Protein AF-A0A0G1SI75-F1 (afdb_monomer)

Organism: NCBI:txid1618381

Radius of gyration: 26.56 Å; Cα contacts (8 Å, |Δi|>4): 107; chains: 1; bounding box: 69×45×75 Å

Structure (mmCIF, N/CA/C/O backbone):
data_AF-A0A0G1SI75-F1
#
_entry.id   AF-A0A0G1SI75-F1
#
loop_
_atom_site.group_PDB
_atom_site.id
_atom_site.type_symbol
_atom_site.label_atom_id
_atom_site.label_alt_id
_atom_site.label_comp_id
_atom_site.label_asym_id
_atom_site.label_entity_id
_atom_site.label_seq_id
_atom_site.pdbx_PDB_ins_code
_atom_site.Cartn_x
_atom_site.Cartn_y
_atom_site.Cartn_z
_atom_site.occupancy
_atom_site.B_iso_or_equiv
_atom_site.auth_seq_id
_atom_site.auth_comp_id
_atom_site.auth_asym_id
_atom_site.auth_atom_id
_atom_site.pdbx_PDB_model_num
ATOM 1 N N . MET A 1 1 ? 24.532 3.167 -27.957 1.00 52.78 1 MET A N 1
ATOM 2 C CA . MET A 1 1 ? 23.209 2.614 -28.331 1.00 52.78 1 MET A CA 1
ATOM 3 C C . MET A 1 1 ? 22.639 1.935 -27.090 1.00 52.78 1 MET A C 1
ATOM 5 O O . MET A 1 1 ? 23.315 1.068 -26.559 1.00 52.78 1 MET A O 1
ATOM 9 N N . LYS A 1 2 ? 21.506 2.384 -26.527 1.00 59.81 2 LYS A N 1
ATOM 10 C CA . LYS A 1 2 ? 20.958 1.736 -25.318 1.00 59.81 2 LYS A CA 1
ATOM 11 C C . LYS A 1 2 ? 20.114 0.538 -25.731 1.00 59.81 2 LYS A C 1
ATOM 13 O O . LYS A 1 2 ? 19.154 0.707 -26.480 1.00 59.81 2 LYS A O 1
ATOM 18 N N . CYS A 1 3 ? 20.546 -0.630 -25.264 1.00 79.44 3 CYS A N 1
ATOM 19 C CA . CYS A 1 3 ? 19.911 -1.920 -25.480 1.00 79.44 3 CYS A CA 1
ATOM 20 C C . CYS A 1 3 ? 18.452 -1.869 -25.007 1.00 79.44 3 CYS A C 1
ATOM 22 O O . CYS A 1 3 ? 18.130 -1.210 -24.014 1.00 79.44 3 CYS A O 1
ATOM 24 N N . VAL A 1 4 ? 17.563 -2.517 -25.754 1.00 91.38 4 VAL A N 1
ATOM 25 C CA . VAL A 1 4 ? 16.177 -2.720 -25.331 1.00 91.38 4 VAL A CA 1
ATOM 26 C C . VAL A 1 4 ? 16.209 -3.605 -24.081 1.00 91.38 4 VAL A C 1
ATOM 28 O O . VAL A 1 4 ? 16.793 -4.685 -24.152 1.00 91.38 4 VAL A O 1
ATOM 31 N N . PRO A 1 5 ? 15.624 -3.180 -22.946 1.00 93.94 5 PRO A N 1
ATOM 32 C CA . PRO A 1 5 ? 15.632 -4.000 -21.746 1.00 93.94 5 PRO A CA 1
ATOM 33 C C . PRO A 1 5 ? 14.798 -5.259 -21.987 1.00 93.94 5 PRO A C 1
ATOM 35 O O . PRO A 1 5 ? 13.710 -5.201 -22.579 1.00 93.94 5 PRO A O 1
ATOM 38 N N . SER A 1 6 ? 15.303 -6.400 -21.528 1.00 96.00 6 SER A N 1
ATOM 39 C CA . SER A 1 6 ? 14.555 -7.654 -21.610 1.00 96.00 6 SER A CA 1
ATOM 40 C C . SER A 1 6 ? 13.388 -7.654 -20.613 1.00 96.00 6 SER A C 1
ATOM 42 O O . SER A 1 6 ? 13.422 -6.982 -19.578 1.00 96.00 6 SER A O 1
ATOM 44 N N . ALA A 1 7 ? 12.339 -8.427 -20.901 1.00 96.38 7 ALA A N 1
ATOM 45 C CA . ALA A 1 7 ? 11.201 -8.568 -19.989 1.00 96.38 7 ALA A CA 1
ATOM 46 C C . ALA A 1 7 ? 11.612 -9.163 -18.629 1.00 96.38 7 ALA A C 1
ATOM 48 O O . ALA A 1 7 ? 11.091 -8.762 -17.585 1.00 96.38 7 ALA A O 1
ATOM 49 N N . GLN A 1 8 ? 12.581 -10.083 -18.641 1.00 97.00 8 GLN A N 1
ATOM 50 C CA . GLN A 1 8 ? 13.126 -10.715 -17.439 1.00 97.00 8 GLN A CA 1
ATOM 51 C C . GLN A 1 8 ? 13.867 -9.700 -16.571 1.00 97.00 8 GLN A C 1
ATOM 53 O O . GLN A 1 8 ? 13.622 -9.627 -15.372 1.00 97.00 8 GLN A O 1
ATOM 58 N N . GLU A 1 9 ? 14.705 -8.859 -17.176 1.00 96.38 9 GLU A N 1
ATOM 59 C CA . GLU A 1 9 ? 15.439 -7.816 -16.459 1.00 96.38 9 GLU A CA 1
ATOM 60 C C . GLU A 1 9 ? 14.488 -6.838 -15.756 1.00 96.38 9 GLU A C 1
ATOM 62 O O . GLU A 1 9 ? 14.642 -6.574 -14.563 1.00 96.38 9 GLU A O 1
ATOM 67 N N . LEU A 1 10 ? 13.457 -6.349 -16.458 1.00 96.62 10 LEU A N 1
ATOM 68 C CA . LEU A 1 10 ? 12.465 -5.454 -15.854 1.00 96.62 10 LEU A CA 1
ATOM 69 C C . LEU A 1 10 ? 11.675 -6.138 -14.736 1.00 96.62 10 LEU A C 1
ATOM 71 O O . LEU A 1 10 ? 11.412 -5.505 -13.715 1.00 96.62 10 LEU A O 1
ATOM 75 N N . THR A 1 11 ? 11.337 -7.418 -14.897 1.00 97.19 11 TH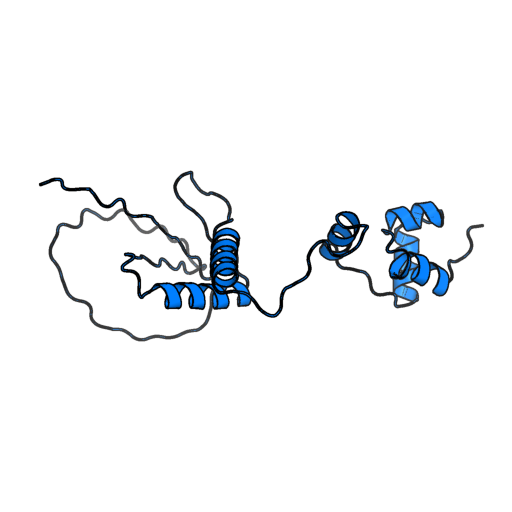R A N 1
ATOM 76 C CA . THR A 1 11 ? 10.660 -8.204 -13.856 1.00 97.19 11 THR A CA 1
ATOM 77 C C . THR A 1 11 ? 11.539 -8.352 -12.616 1.00 97.19 11 THR A C 1
ATOM 79 O O . THR A 1 11 ? 11.074 -8.068 -11.517 1.00 97.19 11 THR A O 1
ATOM 82 N N . ILE A 1 12 ? 12.821 -8.691 -12.772 1.00 97.38 12 ILE A N 1
ATOM 83 C CA . ILE A 1 12 ? 13.760 -8.835 -11.649 1.00 97.38 12 ILE A CA 1
ATOM 84 C C . ILE A 1 12 ? 13.926 -7.503 -10.909 1.00 97.38 12 ILE A C 1
ATOM 86 O O . ILE A 1 12 ? 13.843 -7.440 -9.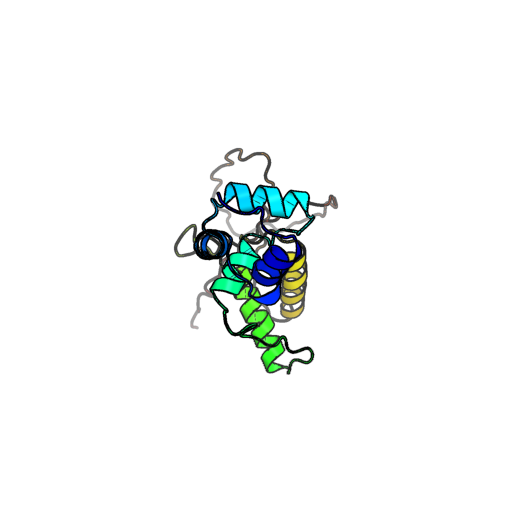682 1.00 97.38 12 ILE A O 1
ATOM 90 N N . LEU A 1 13 ? 14.140 -6.404 -11.639 1.00 96.31 13 LEU A N 1
ATOM 91 C CA . LEU A 1 13 ? 14.296 -5.083 -11.025 1.00 96.31 13 LEU A CA 1
ATOM 92 C C . LEU A 1 13 ? 13.017 -4.636 -10.295 1.00 96.31 13 LEU A C 1
ATOM 94 O O . LEU A 1 13 ? 13.094 -4.044 -9.215 1.00 96.31 13 LEU A O 1
ATOM 98 N N . TYR A 1 14 ? 11.845 -4.911 -10.873 1.00 96.12 14 TYR A N 1
ATOM 99 C CA . TYR A 1 14 ? 10.574 -4.387 -10.380 1.00 96.12 14 TYR A CA 1
ATOM 100 C C . TYR A 1 14 ? 9.898 -5.250 -9.311 1.00 96.12 14 TYR A C 1
ATOM 102 O O . TYR A 1 14 ? 9.373 -4.699 -8.339 1.00 96.12 14 TYR A O 1
ATOM 110 N N . CYS A 1 15 ? 9.876 -6.568 -9.506 1.00 93.81 15 CYS A N 1
ATOM 111 C CA . CYS A 1 15 ? 9.186 -7.535 -8.655 1.00 93.81 15 CYS A CA 1
ATOM 112 C C . CYS A 1 15 ? 10.109 -8.054 -7.551 1.00 93.81 15 CYS A C 1
ATOM 114 O O . CYS A 1 15 ? 9.741 -7.984 -6.378 1.00 93.81 15 CYS A O 1
ATOM 116 N N . ASP A 1 16 ? 11.319 -8.492 -7.908 1.00 93.25 16 ASP A N 1
ATOM 117 C CA . ASP A 1 16 ? 12.221 -9.148 -6.952 1.00 93.25 16 ASP A CA 1
ATOM 118 C C . ASP A 1 16 ? 12.970 -8.110 -6.117 1.00 93.25 16 ASP A C 1
ATOM 120 O O . ASP A 1 16 ? 12.936 -8.135 -4.887 1.00 93.25 16 ASP A O 1
ATOM 124 N N . LYS A 1 17 ? 13.589 -7.129 -6.784 1.00 92.81 17 LYS A N 1
ATOM 125 C CA . LYS A 1 17 ? 14.337 -6.048 -6.120 1.00 92.81 17 LYS A CA 1
ATOM 126 C C . LYS A 1 17 ? 13.454 -4.897 -5.632 1.00 92.81 17 LYS A C 1
ATOM 128 O O . LYS A 1 17 ? 13.948 -4.008 -4.946 1.00 92.81 17 LYS A O 1
ATOM 133 N N . LYS A 1 18 ? 12.161 -4.896 -5.982 1.00 93.06 18 LYS A N 1
ATOM 134 C CA . LYS A 1 18 ? 11.147 -3.902 -5.568 1.00 93.06 18 LYS A CA 1
ATOM 135 C C . LYS A 1 18 ? 11.507 -2.435 -5.846 1.00 93.06 18 LYS A C 1
ATOM 137 O O . LYS A 1 18 ? 10.906 -1.537 -5.246 1.00 93.06 18 LYS A O 1
ATOM 142 N N . LEU A 1 19 ? 12.402 -2.170 -6.798 1.00 92.88 19 LEU A N 1
ATOM 143 C CA . LEU A 1 19 ? 12.871 -0.819 -7.107 1.00 92.88 19 LEU A CA 1
ATOM 144 C C . LEU A 1 19 ? 11.728 0.083 -7.591 1.00 92.88 19 LEU A C 1
ATOM 146 O O . LEU A 1 19 ? 10.757 -0.365 -8.208 1.00 92.88 19 LEU A O 1
ATOM 150 N N . SER A 1 20 ? 11.829 1.376 -7.308 1.00 92.88 20 SER A N 1
ATOM 151 C CA . SER A 1 20 ? 10.975 2.402 -7.900 1.00 92.88 20 SER A CA 1
ATOM 152 C C . SER A 1 20 ? 11.344 2.646 -9.366 1.00 92.88 20 SER A C 1
ATOM 154 O O . SER A 1 20 ? 12.454 2.358 -9.808 1.00 92.88 20 SER A O 1
ATOM 156 N N . LEU A 1 21 ? 10.431 3.244 -10.136 1.00 94.12 21 LEU A N 1
ATOM 157 C CA . LEU A 1 21 ? 10.691 3.578 -11.542 1.00 94.12 21 LEU A CA 1
ATOM 158 C C . LEU A 1 21 ? 11.885 4.530 -11.714 1.00 94.12 21 LEU A C 1
ATOM 160 O O . LEU A 1 21 ? 12.599 4.437 -12.709 1.00 94.12 21 LEU A O 1
ATOM 164 N N . SER A 1 22 ? 12.108 5.429 -10.751 1.00 94.25 22 SER A N 1
ATOM 165 C CA . SER A 1 22 ? 13.251 6.347 -10.753 1.00 94.25 22 SER A CA 1
ATOM 166 C C . SER A 1 22 ? 14.570 5.613 -10.514 1.00 94.25 22 SER A C 1
ATOM 168 O O . SER A 1 22 ? 15.554 5.895 -11.192 1.00 94.25 22 SER A O 1
ATOM 170 N N . GLU A 1 23 ? 14.590 4.642 -9.599 1.00 94.50 23 GLU A N 1
ATOM 171 C CA . GLU A 1 23 ? 15.767 3.798 -9.363 1.00 94.50 23 GLU A CA 1
ATOM 172 C C . GLU A 1 23 ? 16.044 2.905 -10.572 1.00 94.50 23 GLU A C 1
ATOM 174 O O . GLU A 1 23 ? 17.175 2.848 -11.037 1.00 94.50 23 GLU A O 1
ATOM 179 N N . MET A 1 24 ? 15.013 2.298 -11.168 1.00 95.44 24 MET A N 1
ATOM 180 C CA . MET A 1 24 ? 15.164 1.534 -12.411 1.00 95.44 24 MET A CA 1
ATOM 181 C C . MET A 1 24 ? 15.702 2.401 -13.556 1.00 95.44 24 MET A C 1
ATOM 183 O O . MET A 1 24 ? 16.552 1.945 -14.317 1.00 95.44 24 MET A O 1
ATOM 187 N N . ALA A 1 25 ? 15.233 3.647 -13.681 1.00 95.38 25 ALA A N 1
ATOM 188 C CA . ALA A 1 25 ? 15.729 4.613 -14.662 1.00 95.38 25 ALA A CA 1
ATOM 189 C C . ALA A 1 25 ? 17.215 4.914 -14.467 1.00 95.38 25 ALA A C 1
ATOM 191 O O . ALA A 1 25 ? 17.967 4.940 -15.440 1.00 95.38 25 ALA A O 1
ATOM 192 N N . TYR A 1 26 ? 17.642 5.070 -13.215 1.00 95.50 26 TYR A N 1
ATOM 193 C CA . TYR A 1 26 ? 19.044 5.245 -12.865 1.00 95.50 26 TYR A CA 1
ATOM 194 C C . TYR A 1 26 ? 19.873 3.990 -13.194 1.00 95.50 26 TYR A C 1
ATOM 196 O O . TYR A 1 26 ? 20.864 4.089 -13.912 1.00 95.50 26 TYR A O 1
ATOM 204 N N . THR A 1 27 ? 19.431 2.800 -12.767 1.00 94.38 27 THR A N 1
ATOM 205 C CA . THR A 1 27 ? 20.147 1.526 -12.971 1.00 94.38 27 THR A CA 1
ATOM 206 C C . THR A 1 27 ? 20.265 1.132 -14.444 1.00 94.38 27 THR A C 1
ATOM 208 O O . THR A 1 27 ? 21.332 0.730 -14.890 1.00 94.38 27 THR A O 1
ATOM 211 N N . THR A 1 28 ? 19.186 1.265 -15.218 1.00 93.69 28 THR A N 1
ATOM 212 C CA . THR A 1 28 ? 19.164 0.918 -16.655 1.00 93.69 28 THR A CA 1
ATOM 213 C C . THR A 1 28 ? 19.644 2.065 -17.545 1.00 93.69 28 THR A C 1
ATOM 215 O O . THR A 1 28 ? 19.765 1.916 -18.763 1.00 93.69 28 THR A O 1
ATOM 218 N N . ASN A 1 29 ? 19.893 3.241 -16.955 1.00 94.62 29 ASN A N 1
ATOM 219 C CA . ASN A 1 29 ? 20.181 4.483 -17.663 1.00 94.62 29 ASN A CA 1
ATOM 220 C C . ASN A 1 29 ? 19.081 4.818 -18.706 1.00 94.62 29 ASN A C 1
ATOM 222 O O . ASN A 1 29 ? 19.343 5.396 -19.761 1.00 94.62 29 ASN A O 1
ATOM 226 N N . LEU A 1 30 ? 17.825 4.437 -18.465 1.00 95.38 30 LEU A N 1
ATOM 227 C CA . LEU A 1 30 ? 16.687 4.730 -19.343 1.00 95.38 30 LEU A CA 1
ATOM 228 C C . LEU A 1 30 ? 15.825 5.845 -18.758 1.00 95.38 30 LEU A C 1
ATOM 230 O O . LEU A 1 30 ? 15.730 6.029 -17.553 1.00 95.38 30 LEU A O 1
ATOM 234 N N . LYS A 1 31 ? 15.130 6.588 -19.624 1.00 95.88 31 LYS A N 1
ATOM 235 C CA . LYS A 1 31 ? 14.108 7.535 -19.161 1.00 95.88 31 LYS A CA 1
ATOM 236 C C . LYS A 1 31 ? 12.907 6.754 -18.612 1.00 95.88 31 LYS A C 1
ATOM 238 O O . LYS A 1 31 ? 12.503 5.759 -19.212 1.00 95.88 31 LYS A O 1
ATOM 243 N N . ILE A 1 32 ? 12.281 7.253 -17.543 1.00 96.50 32 ILE A N 1
ATOM 244 C CA . ILE A 1 32 ? 11.132 6.608 -16.873 1.00 96.50 32 ILE A CA 1
ATOM 245 C C . ILE A 1 32 ? 10.014 6.225 -17.860 1.00 96.50 32 ILE A C 1
ATOM 247 O O . ILE A 1 32 ? 9.503 5.112 -17.802 1.00 96.50 32 ILE A O 1
ATOM 251 N N . HIS A 1 33 ? 9.667 7.098 -18.813 1.00 96.88 33 HIS A N 1
ATOM 252 C CA . HIS A 1 33 ? 8.619 6.803 -19.802 1.00 96.88 33 HIS A CA 1
ATOM 253 C C . HIS A 1 33 ? 8.967 5.627 -20.727 1.00 96.88 33 HIS A C 1
ATOM 255 O O . HIS A 1 33 ? 8.068 4.912 -21.156 1.00 96.88 33 HIS A O 1
ATOM 261 N N . LYS A 1 34 ? 10.256 5.390 -21.016 1.00 96.81 34 LYS A N 1
ATOM 262 C CA . LYS A 1 34 ? 10.676 4.215 -21.793 1.00 96.81 34 LYS A CA 1
ATOM 263 C C . LYS A 1 34 ? 10.499 2.938 -20.982 1.00 96.81 34 LYS A C 1
ATOM 265 O O . LYS A 1 34 ? 10.053 1.942 -21.532 1.00 96.81 34 LYS A O 1
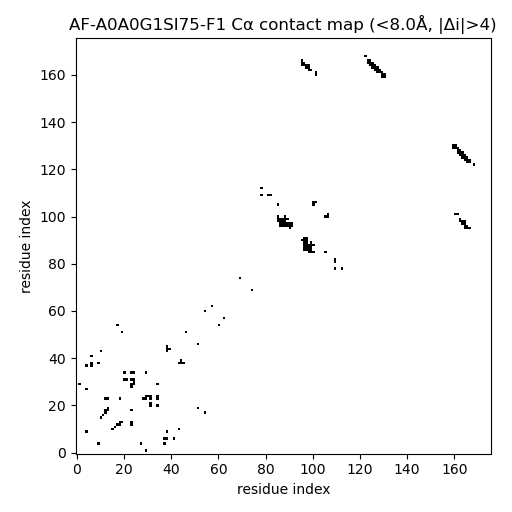ATOM 270 N N . ILE A 1 35 ? 10.817 2.975 -19.690 1.00 96.62 35 ILE A N 1
ATOM 271 C CA . ILE A 1 35 ? 10.585 1.841 -18.788 1.00 96.62 35 ILE A CA 1
ATOM 272 C C . ILE A 1 35 ? 9.092 1.530 -18.718 1.00 96.62 35 ILE A C 1
ATOM 274 O O . ILE A 1 35 ? 8.717 0.381 -18.909 1.00 96.62 35 ILE A O 1
ATOM 278 N N . LEU A 1 36 ? 8.249 2.550 -18.527 1.00 97.19 36 LEU A N 1
ATOM 279 C CA . LEU A 1 36 ? 6.791 2.395 -18.526 1.00 97.19 36 LEU A CA 1
ATOM 280 C C . LEU A 1 36 ? 6.286 1.749 -19.818 1.00 97.19 36 LEU A C 1
ATOM 282 O O . LEU A 1 36 ? 5.570 0.758 -19.753 1.00 97.19 36 LEU A O 1
ATOM 286 N N . TYR A 1 37 ? 6.732 2.251 -20.973 1.00 97.25 37 TYR A N 1
ATOM 287 C CA . TYR A 1 37 ? 6.393 1.672 -22.271 1.00 97.25 37 TYR A CA 1
ATOM 288 C C . TYR A 1 37 ? 6.743 0.179 -22.354 1.00 97.25 37 TYR A C 1
ATOM 290 O O . TYR A 1 37 ? 5.913 -0.626 -22.766 1.00 97.25 37 TYR A O 1
ATOM 298 N N . TRP A 1 38 ? 7.956 -0.211 -21.947 1.00 97.69 38 TRP A N 1
ATOM 299 C CA . TRP A 1 38 ? 8.374 -1.615 -21.992 1.00 97.69 38 TRP A CA 1
ATOM 300 C C . TRP A 1 38 ? 7.650 -2.483 -20.960 1.00 97.69 38 TRP A C 1
ATOM 302 O O . TRP A 1 38 ? 7.303 -3.615 -21.273 1.00 97.69 38 TRP A O 1
ATOM 312 N N . MET A 1 39 ? 7.366 -1.961 -19.764 1.00 97.75 39 MET A N 1
ATOM 313 C CA . MET A 1 39 ? 6.548 -2.662 -18.771 1.00 97.75 39 MET A CA 1
ATOM 314 C C . MET A 1 39 ? 5.141 -2.936 -19.302 1.00 97.75 39 MET A C 1
ATOM 316 O O . MET A 1 39 ? 4.680 -4.071 -19.211 1.00 97.75 39 MET A O 1
ATOM 320 N N . ASP A 1 40 ? 4.494 -1.933 -19.900 1.00 97.62 40 ASP A N 1
ATOM 321 C CA . ASP A 1 40 ? 3.166 -2.087 -20.495 1.00 97.62 40 ASP A CA 1
ATOM 322 C C . ASP A 1 40 ? 3.217 -3.081 -21.673 1.00 97.62 40 ASP A C 1
ATOM 324 O O . ASP A 1 40 ? 2.383 -3.982 -21.759 1.00 97.62 40 ASP A O 1
ATOM 328 N N . LYS A 1 41 ? 4.250 -3.000 -22.528 1.00 97.94 41 LYS A N 1
ATOM 329 C CA . LYS A 1 41 ? 4.459 -3.922 -23.659 1.00 97.94 41 LYS A CA 1
ATOM 330 C C . LYS A 1 41 ? 4.688 -5.374 -23.229 1.00 97.94 41 LYS A C 1
ATOM 332 O O . LYS A 1 41 ? 4.250 -6.284 -23.925 1.00 97.94 41 LYS A O 1
ATOM 337 N N . TYR A 1 42 ? 5.371 -5.599 -22.110 1.00 98.00 42 TYR A N 1
ATOM 338 C CA . TYR A 1 42 ? 5.613 -6.935 -21.558 1.00 98.00 42 TYR A CA 1
ATOM 339 C C . TYR A 1 42 ? 4.516 -7.405 -20.589 1.00 98.00 42 TYR A C 1
ATOM 341 O O . TYR A 1 42 ? 4.623 -8.495 -20.035 1.00 98.00 42 TYR A O 1
ATOM 349 N N . GLY A 1 43 ? 3.467 -6.607 -20.361 1.00 97.50 43 GLY A N 1
ATOM 350 C CA . GLY A 1 43 ? 2.368 -6.965 -19.461 1.00 97.50 43 GLY A CA 1
ATOM 351 C C . GLY A 1 43 ? 2.734 -6.956 -17.971 1.00 97.50 43 GLY A C 1
ATOM 352 O O . GLY A 1 43 ? 2.045 -7.579 -17.161 1.00 97.50 43 GLY A O 1
ATOM 353 N N . ILE A 1 44 ? 3.798 -6.248 -17.579 1.00 97.12 44 ILE A N 1
ATOM 354 C CA . ILE A 1 44 ? 4.219 -6.127 -16.179 1.00 97.12 44 ILE A CA 1
ATOM 355 C C . ILE A 1 44 ? 3.290 -5.133 -15.476 1.00 97.12 44 ILE A C 1
ATOM 357 O O . ILE A 1 44 ? 3.383 -3.917 -15.664 1.00 97.12 44 ILE A O 1
ATOM 361 N N . LYS A 1 45 ? 2.382 -5.650 -14.640 1.00 96.31 45 LYS A N 1
ATOM 362 C CA . LYS A 1 45 ? 1.426 -4.823 -13.891 1.00 96.31 45 LYS A CA 1
ATOM 363 C C . LYS A 1 45 ? 2.147 -3.857 -12.952 1.00 96.31 45 LYS A C 1
ATOM 365 O O . LYS A 1 45 ? 2.975 -4.249 -12.133 1.00 96.31 45 LYS A O 1
ATOM 370 N N . ARG A 1 46 ? 1.774 -2.582 -13.040 1.00 95.25 46 ARG A N 1
ATOM 371 C CA . ARG A 1 46 ? 2.295 -1.519 -12.177 1.00 95.25 46 ARG A CA 1
ATOM 372 C C . ARG A 1 46 ? 1.603 -1.547 -10.810 1.00 95.25 46 ARG A C 1
ATOM 374 O O . ARG A 1 46 ? 0.380 -1.625 -10.729 1.00 95.25 46 ARG A O 1
ATOM 381 N N . ARG A 1 47 ? 2.398 -1.419 -9.751 1.00 94.38 47 ARG A N 1
ATOM 382 C CA . ARG A 1 47 ? 1.981 -1.173 -8.366 1.00 94.38 47 ARG A CA 1
ATOM 383 C C . ARG A 1 47 ? 1.209 0.135 -8.262 1.00 94.38 47 ARG A C 1
ATOM 385 O O . ARG A 1 47 ? 1.499 1.111 -8.963 1.00 94.38 47 ARG A O 1
ATOM 392 N N . HIS A 1 48 ? 0.265 0.178 -7.330 1.00 91.00 48 HIS A N 1
ATOM 393 C CA . HIS A 1 48 ? -0.437 1.416 -7.017 1.00 91.00 48 HIS A CA 1
ATOM 394 C C . HIS A 1 48 ? 0.503 2.411 -6.313 1.00 91.00 48 HIS A C 1
ATOM 396 O O . HIS A 1 48 ? 1.460 2.022 -5.641 1.00 91.00 48 HIS A O 1
ATOM 402 N N . LYS A 1 49 ? 0.227 3.719 -6.411 1.00 84.50 49 LYS A N 1
ATOM 403 C CA . LYS A 1 49 ? 1.063 4.759 -5.778 1.00 84.50 49 LYS A CA 1
ATOM 404 C C . LYS A 1 49 ? 1.212 4.547 -4.266 1.00 84.50 49 LYS A C 1
ATOM 406 O O . LYS A 1 49 ? 2.298 4.733 -3.724 1.00 84.50 49 LYS A O 1
ATOM 411 N N . SER A 1 50 ? 0.132 4.146 -3.592 1.00 85.88 50 SER A N 1
ATOM 412 C CA . SER A 1 50 ? 0.154 3.853 -2.153 1.00 85.88 50 SER A CA 1
ATOM 413 C C . SER A 1 50 ? 1.059 2.671 -1.820 1.00 85.88 50 SER A C 1
ATOM 415 O O . SER A 1 50 ? 1.818 2.749 -0.865 1.00 85.88 50 SER A O 1
ATOM 417 N N . GLU A 1 51 ? 1.028 1.616 -2.630 1.00 88.06 51 GLU A N 1
ATOM 418 C CA . GLU A 1 51 ? 1.864 0.428 -2.463 1.00 88.06 51 GLU A CA 1
ATOM 419 C C . GLU A 1 51 ? 3.346 0.751 -2.690 1.00 88.06 51 GLU A C 1
ATOM 421 O O . GLU A 1 51 ? 4.200 0.349 -1.905 1.00 88.06 51 GLU A O 1
ATOM 426 N N . ALA A 1 52 ? 3.662 1.549 -3.714 1.00 88.00 52 ALA A N 1
ATOM 427 C CA . ALA A 1 52 ? 5.029 2.004 -3.958 1.00 88.00 52 ALA A CA 1
ATOM 428 C C . ALA A 1 52 ? 5.573 2.840 -2.785 1.00 88.00 52 ALA A C 1
ATOM 430 O O . ALA A 1 52 ? 6.686 2.600 -2.319 1.00 88.00 52 ALA A O 1
ATOM 431 N N . ASN A 1 53 ? 4.773 3.783 -2.274 1.00 88.00 53 ASN A N 1
ATOM 432 C CA . ASN A 1 53 ? 5.130 4.567 -1.090 1.00 88.00 53 ASN A CA 1
ATOM 433 C C . ASN A 1 53 ? 5.300 3.679 0.146 1.00 88.00 53 ASN A C 1
ATOM 435 O O . ASN A 1 53 ? 6.220 3.890 0.931 1.00 88.00 53 ASN A O 1
ATOM 439 N N . TYR A 1 54 ? 4.428 2.684 0.300 1.00 90.44 54 TYR A N 1
ATOM 440 C CA . TYR A 1 54 ? 4.468 1.748 1.411 1.00 90.44 54 TYR A CA 1
ATOM 441 C C . TYR A 1 54 ? 5.758 0.925 1.418 1.00 90.44 54 TYR A C 1
ATOM 443 O O . TYR A 1 54 ? 6.444 0.880 2.433 1.00 90.44 54 TYR A O 1
ATOM 451 N N . LEU A 1 55 ? 6.137 0.341 0.279 1.00 89.62 55 LEU A N 1
ATOM 452 C CA . LEU A 1 55 ? 7.381 -0.421 0.142 1.00 89.62 55 LEU A CA 1
ATOM 453 C C . LEU A 1 55 ? 8.620 0.449 0.375 1.00 89.62 55 LEU A C 1
ATOM 455 O O . LEU A 1 55 ? 9.562 0.008 1.024 1.00 89.62 55 LEU A O 1
ATOM 459 N N . LYS A 1 56 ? 8.601 1.701 -0.099 1.00 87.50 56 LYS A N 1
ATOM 460 C CA . LYS A 1 56 ? 9.690 2.655 0.144 1.00 87.50 56 LYS A CA 1
ATOM 461 C C . LYS A 1 56 ? 9.847 2.986 1.631 1.00 87.50 56 LYS A C 1
ATOM 463 O O . LYS A 1 56 ? 10.968 3.115 2.109 1.00 87.50 56 LYS A O 1
ATOM 468 N N . ALA A 1 57 ? 8.737 3.143 2.350 1.00 89.88 57 ALA A N 1
ATOM 469 C CA . ALA A 1 57 ? 8.754 3.407 3.787 1.00 89.88 57 ALA A CA 1
ATOM 470 C C . ALA A 1 57 ? 9.131 2.166 4.618 1.00 89.88 57 ALA 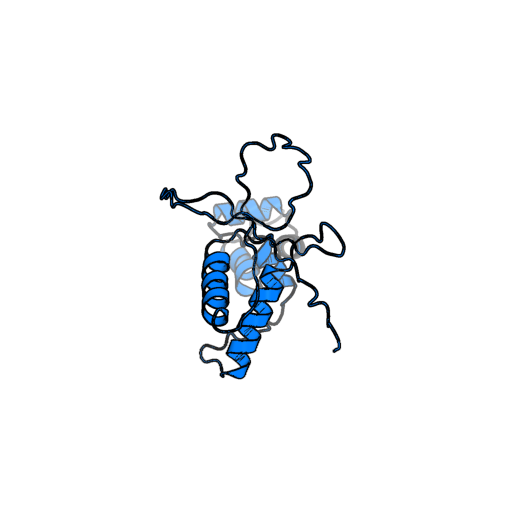A C 1
ATOM 472 O O . ALA A 1 57 ? 9.595 2.313 5.745 1.00 89.88 57 ALA A O 1
ATOM 473 N N . ASN A 1 58 ? 8.954 0.962 4.065 1.00 92.56 58 ASN A N 1
ATOM 474 C CA . ASN A 1 58 ? 9.141 -0.311 4.760 1.00 92.56 58 ASN A CA 1
ATOM 475 C C . ASN A 1 58 ? 10.090 -1.247 3.975 1.00 92.56 58 ASN A C 1
ATOM 477 O O . ASN A 1 58 ? 9.659 -2.291 3.475 1.00 92.56 58 ASN A O 1
ATOM 481 N N . PRO A 1 59 ? 11.388 -0.898 3.848 1.00 88.75 59 PRO A N 1
ATOM 482 C CA . PRO A 1 59 ? 12.341 -1.644 3.017 1.00 88.75 59 PRO A CA 1
ATOM 483 C C . PRO A 1 59 ? 12.595 -3.071 3.523 1.00 88.75 59 PRO A C 1
ATOM 485 O O . PRO A 1 59 ? 12.810 -3.982 2.728 1.00 88.75 59 PRO A O 1
ATOM 488 N N . ASN A 1 60 ? 12.495 -3.286 4.837 1.00 90.69 60 ASN A N 1
ATOM 489 C CA . ASN A 1 60 ? 12.711 -4.588 5.477 1.00 90.69 60 ASN A CA 1
ATOM 490 C C . ASN A 1 60 ? 11.447 -5.472 5.484 1.00 90.69 60 ASN A C 1
ATOM 492 O O . ASN A 1 60 ? 11.394 -6.477 6.191 1.00 90.69 60 ASN A O 1
ATOM 496 N N . GLY A 1 61 ? 10.426 -5.106 4.703 1.00 88.62 61 GLY A N 1
ATOM 497 C CA . GLY A 1 61 ? 9.144 -5.800 4.650 1.00 88.62 61 GLY A CA 1
ATOM 498 C C . GLY A 1 61 ? 8.129 -5.268 5.659 1.00 88.62 61 GLY A C 1
ATOM 499 O O . GLY A 1 61 ? 8.270 -4.170 6.188 1.00 88.62 61 GLY A O 1
ATOM 500 N N . GLU A 1 62 ? 7.069 -6.044 5.883 1.00 87.38 62 GLU A N 1
ATOM 501 C CA . GLU A 1 62 ? 5.942 -5.648 6.729 1.00 87.38 62 GLU A CA 1
ATOM 502 C C . GLU A 1 62 ? 6.366 -5.454 8.196 1.00 87.38 62 GLU A C 1
ATOM 504 O O . GLU A 1 62 ? 6.745 -6.433 8.850 1.00 87.38 62 GLU A O 1
ATOM 509 N N . PRO A 1 63 ? 6.280 -4.230 8.758 1.00 87.12 63 PRO A N 1
ATOM 510 C CA . PRO A 1 63 ? 6.694 -3.976 10.136 1.00 87.12 63 PRO A CA 1
ATOM 511 C C . PRO A 1 63 ? 5.697 -4.544 11.153 1.00 87.12 63 PRO A C 1
ATOM 513 O O . PRO A 1 63 ? 6.005 -4.642 12.341 1.00 87.12 63 PRO A O 1
ATOM 516 N N . PHE A 1 64 ? 4.491 -4.913 10.714 1.00 87.44 64 PHE A N 1
ATOM 517 C CA . PHE A 1 64 ? 3.452 -5.458 11.574 1.00 87.44 64 PHE A CA 1
ATOM 518 C C . PHE A 1 64 ? 2.996 -6.842 11.115 1.00 87.44 64 PHE A C 1
ATOM 520 O O . PHE A 1 64 ? 2.813 -7.126 9.935 1.00 87.44 64 PHE A O 1
ATOM 527 N N . LYS A 1 65 ? 2.739 -7.711 12.095 1.00 90.06 65 LYS A N 1
ATOM 528 C CA . LYS A 1 65 ? 2.063 -8.994 11.896 1.00 90.06 65 LYS A CA 1
ATOM 529 C C . LYS A 1 65 ? 0.626 -8.866 12.379 1.00 90.06 65 LYS A C 1
ATOM 531 O O . LYS A 1 65 ? 0.384 -8.592 13.556 1.00 90.06 65 LYS A O 1
ATOM 536 N N . ILE A 1 66 ? -0.331 -9.071 11.478 1.00 90.06 66 ILE A N 1
ATOM 537 C CA . ILE A 1 66 ? -1.752 -9.037 11.830 1.00 90.06 66 ILE A CA 1
ATOM 538 C C . ILE A 1 66 ? -2.066 -10.270 12.681 1.00 90.06 66 ILE A C 1
ATOM 540 O O . ILE A 1 66 ? -1.982 -11.406 12.218 1.00 90.06 66 ILE A O 1
ATOM 544 N N . LYS A 1 67 ? -2.436 -10.050 13.945 1.00 93.94 67 LYS A N 1
ATOM 545 C CA . LYS A 1 67 ? -2.857 -11.129 14.846 1.00 93.94 67 LYS A CA 1
ATOM 546 C C . LYS A 1 67 ? -4.260 -11.612 14.472 1.00 93.94 67 LYS A C 1
ATOM 548 O O . LYS A 1 67 ? -5.199 -10.817 14.436 1.00 93.94 67 LYS A O 1
ATOM 553 N N . SER A 1 68 ? -4.412 -12.919 14.249 1.00 93.62 68 SER A N 1
ATOM 554 C CA . SER A 1 68 ? -5.708 -13.554 13.960 1.00 93.62 68 SER A CA 1
ATOM 555 C C . SER A 1 68 ? -6.553 -13.776 15.218 1.00 93.62 68 SER A C 1
ATOM 557 O O . SER A 1 68 ? -7.775 -13.646 15.179 1.00 93.62 68 SER A O 1
ATOM 559 N N . LYS A 1 69 ? -5.905 -14.060 16.353 1.00 95.81 69 LYS A N 1
ATOM 560 C CA . LYS A 1 69 ? -6.538 -14.208 17.669 1.00 95.81 69 LYS A CA 1
ATOM 561 C C . LYS A 1 69 ? -6.117 -13.041 18.556 1.00 95.81 69 LYS A C 1
ATOM 563 O O . LYS A 1 69 ? -4.928 -12.836 18.783 1.00 95.81 69 LYS A O 1
ATOM 568 N N . LEU A 1 70 ? -7.094 -12.274 19.033 1.00 94.38 70 LEU A N 1
ATOM 569 C CA . LEU A 1 70 ? -6.878 -11.129 19.916 1.00 94.38 70 LEU A CA 1
ATOM 570 C C . LEU A 1 70 ? -7.361 -11.466 21.326 1.00 94.38 70 LEU A C 1
ATOM 572 O O . LEU A 1 70 ? -8.444 -12.022 21.506 1.00 94.38 70 LEU A O 1
ATOM 576 N N . THR A 1 71 ? -6.585 -11.082 22.333 1.00 96.00 71 THR A N 1
ATOM 577 C CA . THR A 1 71 ? -7.017 -11.113 23.735 1.00 96.00 71 THR A CA 1
ATOM 578 C C . THR A 1 71 ? -8.134 -10.092 23.989 1.00 96.00 71 THR A C 1
ATOM 580 O O . THR A 1 71 ? -8.302 -9.129 23.238 1.00 96.00 71 THR A O 1
ATOM 583 N N . LYS A 1 72 ? -8.878 -10.225 25.099 1.00 92.25 72 LYS A N 1
ATOM 584 C CA . LYS A 1 72 ? -9.931 -9.256 25.480 1.00 92.25 72 LYS A CA 1
ATOM 585 C C . LYS A 1 72 ? -9.412 -7.808 25.529 1.00 92.25 72 LYS A C 1
ATOM 587 O O . LYS A 1 72 ? -10.103 -6.885 25.096 1.00 92.25 72 LYS A O 1
ATOM 592 N N . ARG A 1 73 ? -8.181 -7.606 26.018 1.00 91.00 73 ARG A N 1
ATOM 593 C CA . ARG A 1 73 ? -7.522 -6.290 26.077 1.00 91.00 73 ARG A CA 1
ATOM 594 C C . ARG A 1 73 ? -7.187 -5.756 24.683 1.00 91.00 73 ARG A C 1
ATOM 596 O O . ARG A 1 73 ? -7.445 -4.589 24.409 1.00 91.00 73 ARG A O 1
ATOM 603 N N . GLU A 1 74 ? -6.658 -6.596 23.798 1.00 90.88 74 GLU A N 1
ATOM 604 C CA . GLU A 1 74 ? -6.333 -6.206 22.420 1.00 90.88 74 GLU A CA 1
ATOM 605 C C . GLU A 1 74 ? -7.581 -5.921 21.586 1.00 90.88 74 GLU A C 1
ATOM 607 O O . GLU A 1 74 ? -7.565 -5.004 20.775 1.00 90.88 74 GLU A O 1
ATOM 612 N N . ILE A 1 75 ? -8.685 -6.638 21.817 1.00 88.06 75 ILE A N 1
ATOM 613 C CA . ILE A 1 75 ? -9.984 -6.322 21.206 1.00 88.06 75 ILE A CA 1
ATOM 614 C C . ILE A 1 75 ? -10.421 -4.909 21.606 1.00 88.06 75 ILE A C 1
ATOM 616 O O . ILE A 1 75 ? -10.790 -4.107 20.747 1.00 88.06 75 ILE A O 1
ATOM 620 N N . LYS A 1 76 ? -10.323 -4.570 22.898 1.00 86.19 76 LYS A N 1
ATOM 621 C CA . LYS A 1 76 ? -10.630 -3.219 23.387 1.00 86.19 76 LYS A CA 1
ATOM 622 C C . LYS A 1 76 ? -9.725 -2.168 22.735 1.00 86.19 76 LYS A C 1
ATOM 624 O O . LYS A 1 76 ? -10.223 -1.133 22.298 1.00 86.19 76 LYS A O 1
ATOM 629 N N . LEU A 1 77 ? -8.423 -2.444 22.627 1.00 87.88 77 LEU A N 1
ATOM 630 C CA . LEU A 1 77 ? -7.465 -1.542 21.984 1.00 87.88 77 LEU A CA 1
ATOM 631 C C . LEU A 1 77 ? -7.749 -1.373 20.485 1.00 87.88 77 LEU A C 1
ATOM 633 O O . LEU A 1 77 ? -7.750 -0.249 19.997 1.00 87.88 77 LEU A O 1
ATOM 637 N N . LYS A 1 78 ? -8.063 -2.460 19.772 1.00 86.75 78 LYS A N 1
ATOM 638 C CA . LYS A 1 78 ? -8.463 -2.441 18.359 1.00 86.75 78 LYS A CA 1
ATOM 639 C C . LYS A 1 78 ? -9.677 -1.545 18.143 1.00 86.75 78 LYS A C 1
ATOM 641 O O . LYS A 1 78 ? -9.685 -0.743 17.216 1.00 86.75 78 LYS A O 1
ATOM 646 N N . TYR A 1 79 ? -10.689 -1.652 19.000 1.00 83.69 79 TYR A N 1
ATOM 647 C CA . TYR A 1 79 ? -11.880 -0.813 18.899 1.00 83.69 79 TYR A CA 1
ATOM 648 C C . TYR A 1 79 ? -11.615 0.655 19.235 1.00 83.69 79 TYR A C 1
ATOM 650 O O . TYR A 1 79 ? -12.164 1.529 18.567 1.00 83.69 79 TYR A O 1
ATOM 658 N N . LEU A 1 80 ? -10.742 0.938 20.206 1.00 81.44 80 LEU A N 1
ATOM 659 C CA . LEU A 1 80 ? -10.308 2.304 20.496 1.00 81.44 80 LEU A CA 1
ATOM 660 C C . LEU A 1 80 ? -9.540 2.909 19.315 1.00 81.44 80 LEU A C 1
ATOM 662 O O . LEU A 1 80 ? -9.870 4.005 18.875 1.00 81.44 80 LEU A O 1
ATOM 666 N N . ALA A 1 81 ? -8.562 2.178 18.777 1.00 83.44 81 ALA A N 1
ATOM 667 C CA . ALA A 1 81 ? -7.772 2.600 17.626 1.00 83.44 81 ALA A CA 1
ATOM 668 C C . ALA A 1 81 ? -8.654 2.835 16.395 1.00 83.44 81 ALA A C 1
ATOM 670 O O . ALA A 1 81 ? -8.469 3.826 15.699 1.00 83.44 81 ALA A O 1
ATOM 671 N N . LEU A 1 82 ? -9.660 1.985 16.162 1.00 81.81 82 LEU A N 1
ATOM 672 C CA . LEU A 1 82 ? -10.614 2.199 15.077 1.00 81.81 82 LEU A CA 1
ATOM 673 C C . LEU A 1 82 ? -11.479 3.443 15.307 1.00 81.81 82 LEU A C 1
ATOM 675 O O . LEU A 1 82 ? -11.738 4.189 14.370 1.00 81.81 82 LEU A O 1
ATOM 679 N N . GLY A 1 83 ? -11.901 3.690 16.549 1.00 77.44 83 GLY A N 1
ATOM 680 C CA . GLY A 1 83 ? -12.609 4.916 16.912 1.00 77.44 83 GLY A CA 1
ATOM 681 C C . GLY A 1 83 ? -11.765 6.171 16.676 1.00 77.44 83 GLY A C 1
ATOM 682 O O . GLY A 1 83 ? -12.278 7.149 16.139 1.00 77.44 83 GLY A O 1
ATOM 683 N N . LEU A 1 84 ? -10.473 6.128 17.021 1.00 75.44 84 LEU A N 1
ATOM 684 C CA . LEU A 1 84 ? -9.517 7.209 16.758 1.00 75.44 84 LEU A CA 1
ATOM 685 C C . LEU A 1 84 ? -9.296 7.409 15.259 1.00 75.44 84 LEU A C 1
ATOM 687 O O . LEU A 1 84 ? -9.465 8.522 14.778 1.00 75.44 84 LEU A O 1
ATOM 691 N N . TYR A 1 85 ? -9.025 6.331 14.521 1.00 79.75 85 TYR A N 1
ATOM 692 C CA . TYR A 1 85 ? -8.898 6.347 13.063 1.00 79.75 85 TYR A CA 1
ATOM 693 C C . TYR A 1 85 ? -10.145 6.930 12.390 1.00 79.75 85 TYR A C 1
ATOM 695 O O . TYR A 1 85 ? -10.051 7.669 11.414 1.00 79.75 85 TYR A O 1
ATOM 703 N N . TRP A 1 86 ? -11.334 6.640 12.926 1.00 74.69 86 TRP A N 1
ATOM 704 C CA . TRP A 1 86 ? -12.567 7.203 12.389 1.00 74.69 86 TRP A CA 1
ATOM 705 C C . TRP A 1 86 ? -12.774 8.678 12.762 1.00 74.69 86 TRP A C 1
ATOM 707 O O . TRP A 1 86 ? -13.346 9.445 11.985 1.00 74.69 86 TRP A O 1
ATOM 717 N N . GLY A 1 87 ? -12.321 9.073 13.953 1.00 70.62 87 GLY A N 1
ATOM 718 C CA . GLY A 1 87 ? -12.387 10.442 14.462 1.00 70.62 87 GLY A CA 1
ATOM 719 C C . GLY A 1 87 ? -11.309 11.376 13.907 1.00 70.62 87 GLY A C 1
ATOM 720 O O . GLY A 1 87 ? -11.435 12.590 14.069 1.00 70.62 87 GLY A O 1
ATOM 721 N N . GLU A 1 88 ? -10.281 10.837 13.251 1.00 66.88 88 GLU A N 1
ATOM 722 C CA . GLU A 1 88 ? -9.219 11.596 12.598 1.00 66.88 88 GLU A CA 1
ATOM 723 C C . GLU A 1 88 ? -9.707 12.131 11.243 1.00 66.88 88 GLU A C 1
ATOM 725 O O . GLU A 1 88 ? -9.362 11.664 10.161 1.00 66.88 88 GLU A O 1
ATOM 730 N N . GLY A 1 89 ? -10.591 13.120 11.314 1.00 63.25 89 GLY A N 1
ATOM 731 C CA . GLY A 1 89 ? -10.946 13.969 10.191 1.00 63.25 89 GLY A CA 1
ATOM 732 C C . GLY A 1 89 ? -10.661 15.426 10.503 1.00 63.25 89 GLY A C 1
ATOM 733 O O . GLY A 1 89 ? -10.574 15.823 11.665 1.00 63.25 89 GLY A O 1
ATOM 734 N N . ASN A 1 90 ? -10.494 16.221 9.443 1.00 53.38 90 ASN A N 1
ATOM 735 C CA . ASN A 1 90 ? -10.060 17.614 9.523 1.00 53.38 90 ASN A CA 1
ATOM 736 C C . ASN A 1 90 ? -10.832 18.373 10.621 1.00 53.38 90 ASN A C 1
ATOM 738 O O . ASN A 1 90 ? -12.064 18.499 10.545 1.00 53.38 90 ASN A O 1
ATOM 742 N N . LYS A 1 91 ? -10.104 18.837 11.650 1.00 53.72 91 LYS A N 1
ATOM 743 C CA . LYS A 1 91 ? -10.633 19.653 12.748 1.00 53.72 91 LYS A CA 1
ATOM 744 C C . LYS A 1 91 ? -11.220 20.916 12.136 1.00 53.72 91 LYS A C 1
ATOM 746 O O . LYS A 1 91 ? -10.512 21.876 11.869 1.00 53.72 91 LYS A O 1
ATOM 751 N N . ALA A 1 92 ? -12.529 20.927 11.904 1.00 53.31 92 ALA A N 1
ATOM 752 C CA . ALA A 1 92 ? -13.181 22.130 11.405 1.00 53.31 92 ALA A CA 1
ATOM 753 C C . ALA A 1 92 ? -13.137 23.256 12.450 1.00 53.31 92 ALA A C 1
ATOM 755 O O . ALA A 1 92 ? -13.161 24.419 12.069 1.00 53.31 92 ALA A O 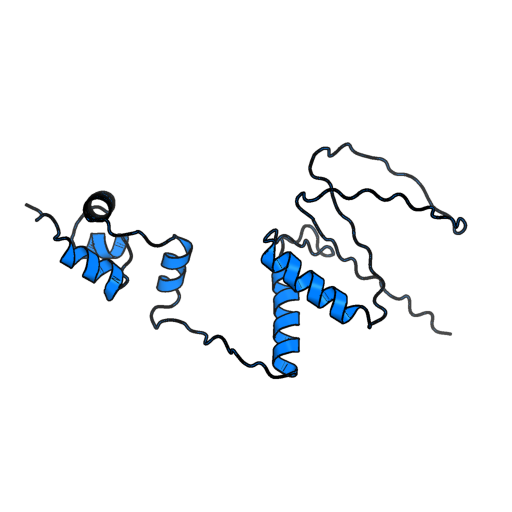1
ATOM 756 N N . THR A 1 93 ? -13.074 22.908 13.744 1.00 55.91 93 THR A N 1
ATOM 757 C CA . THR A 1 93 ? -12.843 23.810 14.885 1.00 55.91 93 THR A CA 1
ATOM 758 C C . THR A 1 93 ? -12.269 23.028 16.085 1.00 55.91 93 THR A C 1
ATOM 760 O O . THR A 1 93 ? -12.388 21.803 16.133 1.00 55.91 93 THR A O 1
ATOM 763 N N . ASN A 1 94 ? -11.725 23.719 17.100 1.00 59.47 94 ASN A N 1
ATOM 764 C CA . ASN A 1 94 ? -11.155 23.126 18.333 1.00 59.47 94 ASN A CA 1
ATOM 765 C C . ASN A 1 94 ? -12.121 22.260 19.170 1.00 59.47 94 ASN A C 1
ATOM 767 O O . ASN A 1 94 ? -11.690 21.580 20.098 1.00 59.47 94 ASN A O 1
ATOM 771 N N . HIS A 1 95 ? -13.418 22.263 18.857 1.00 62.19 95 HIS A N 1
ATOM 772 C CA . HIS A 1 95 ? -14.454 21.565 19.628 1.00 62.19 95 HIS A CA 1
ATOM 773 C C . HIS A 1 95 ? -15.286 20.5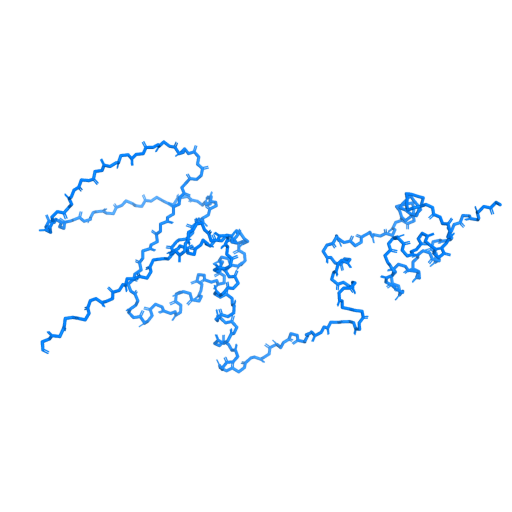91 18.786 1.00 62.19 95 HIS A C 1
ATOM 775 O O . HIS A 1 95 ? -16.313 20.099 19.250 1.00 62.19 95 HIS A O 1
ATOM 781 N N . LYS A 1 96 ? -14.894 20.336 17.531 1.00 57.53 96 LYS A N 1
ATOM 782 C CA . LYS A 1 96 ? -15.645 19.471 16.613 1.00 57.53 96 LYS A CA 1
ATOM 783 C C . LYS A 1 96 ? -14.710 18.457 15.973 1.00 57.53 96 LYS A C 1
ATOM 785 O O . LYS A 1 96 ? -13.911 18.807 15.108 1.00 57.53 96 LYS A O 1
ATOM 790 N N . ASN A 1 97 ? -14.887 17.191 16.335 1.00 55.22 97 ASN A N 1
ATOM 791 C CA . ASN A 1 97 ? -14.297 16.092 15.584 1.00 55.22 97 ASN A CA 1
ATOM 792 C C . ASN A 1 97 ? -15.203 15.793 14.392 1.00 55.22 97 ASN A C 1
ATOM 794 O O . ASN A 1 97 ? -16.376 15.446 14.560 1.00 55.22 97 ASN A O 1
ATOM 798 N N . ARG A 1 98 ? -14.673 15.982 13.179 1.00 63.56 98 ARG A N 1
ATOM 799 C CA . ARG A 1 98 ? -15.354 15.541 11.966 1.00 63.56 98 ARG A CA 1
ATOM 800 C C . ARG A 1 98 ? -14.946 14.116 11.684 1.00 63.56 98 ARG A C 1
ATOM 802 O O . ARG A 1 98 ? -13.774 13.812 11.539 1.00 63.56 98 ARG A O 1
ATOM 809 N N . VAL A 1 99 ? -15.949 13.274 11.544 1.00 64.62 99 VAL A N 1
ATOM 810 C CA . VAL A 1 99 ? -15.783 11.924 11.042 1.00 64.62 99 VAL A CA 1
ATOM 811 C C . VAL A 1 99 ? -15.738 12.015 9.515 1.00 64.62 99 VAL A C 1
ATOM 813 O O . VAL A 1 99 ? -16.746 12.353 8.894 1.00 64.62 99 VAL A O 1
ATOM 816 N N . THR A 1 100 ? -14.568 11.812 8.903 1.00 66.69 100 THR A N 1
ATOM 817 C CA . THR A 1 100 ? -14.380 12.003 7.446 1.00 66.69 100 THR A CA 1
ATOM 818 C C . THR A 1 100 ? -14.264 10.710 6.651 1.00 66.69 100 THR A C 1
ATOM 820 O O . THR A 1 100 ? -14.290 10.761 5.422 1.00 66.69 100 THR A O 1
ATOM 823 N N . ASN A 1 101 ? -14.159 9.550 7.305 1.00 72.38 101 ASN A N 1
ATOM 824 C CA . ASN A 1 101 ? -14.054 8.291 6.577 1.00 72.38 101 ASN A CA 1
ATOM 825 C C . ASN A 1 101 ? -15.424 7.866 6.017 1.00 72.38 101 ASN A C 1
ATOM 827 O O . ASN A 1 101 ? -16.374 7.674 6.780 1.00 72.38 101 ASN A O 1
ATOM 831 N N . SER A 1 102 ? -15.498 7.755 4.687 1.00 73.81 102 SER A N 1
ATOM 832 C CA . SER A 1 102 ? -16.695 7.369 3.925 1.00 73.81 102 SER A CA 1
ATOM 833 C C . SER A 1 102 ? -16.658 5.912 3.446 1.00 73.81 102 SER A C 1
ATOM 835 O O . SER A 1 102 ? -17.562 5.491 2.730 1.00 73.81 102 SER A O 1
ATOM 837 N N . ASP A 1 103 ? -15.629 5.143 3.818 1.00 76.94 103 ASP A N 1
ATOM 838 C CA . ASP A 1 103 ? -15.527 3.728 3.470 1.00 76.94 103 ASP A CA 1
ATOM 839 C C . ASP A 1 103 ? -16.676 2.920 4.117 1.00 76.94 103 ASP A C 1
ATOM 841 O O . ASP A 1 103 ? -16.821 2.930 5.348 1.00 76.94 103 ASP A O 1
ATOM 845 N N . PRO A 1 104 ? -17.501 2.197 3.333 1.00 77.75 104 PRO A N 1
ATOM 846 C CA . PRO A 1 104 ? -18.632 1.434 3.863 1.00 77.75 104 PRO A CA 1
ATOM 847 C C . PRO A 1 104 ? -18.228 0.343 4.864 1.00 77.75 104 PRO A C 1
ATOM 849 O O . PRO A 1 104 ? -18.979 0.061 5.803 1.00 77.75 104 PRO A O 1
ATOM 852 N N . GLY A 1 105 ? -17.051 -0.265 4.684 1.00 75.94 105 GLY A N 1
ATOM 853 C CA . GLY A 1 105 ? -16.514 -1.282 5.585 1.00 75.94 105 GLY A CA 1
ATOM 854 C C . GLY A 1 105 ? -16.210 -0.699 6.960 1.00 75.94 105 GLY A C 1
ATOM 855 O O . GLY A 1 105 ? -16.663 -1.235 7.975 1.00 75.94 105 GLY A O 1
ATOM 856 N N . VAL A 1 106 ? -15.532 0.448 6.996 1.00 75.56 106 VAL A N 1
ATOM 857 C CA . VAL A 1 106 ? -15.244 1.193 8.229 1.00 75.56 106 VAL A CA 1
ATOM 858 C C . VAL A 1 106 ? -16.540 1.633 8.910 1.00 75.56 106 VAL A C 1
ATOM 860 O O . VAL A 1 106 ? -16.717 1.371 10.100 1.00 75.56 106 VAL A O 1
ATOM 863 N N . ILE A 1 107 ? -17.495 2.202 8.162 1.00 76.00 107 ILE A N 1
ATOM 864 C CA . ILE A 1 107 ? -18.801 2.616 8.705 1.00 76.00 107 ILE A CA 1
ATOM 865 C C . ILE A 1 107 ? -19.515 1.435 9.378 1.00 76.00 107 ILE A C 1
ATOM 867 O O . ILE A 1 107 ? -20.021 1.560 10.498 1.00 76.00 107 ILE A O 1
ATOM 871 N N . LYS A 1 108 ? -19.536 0.270 8.718 1.00 79.62 108 LYS A N 1
ATOM 872 C CA . LYS A 1 108 ? -20.167 -0.947 9.241 1.00 79.62 108 LYS A CA 1
ATOM 873 C C . LYS A 1 108 ? -19.507 -1.414 10.537 1.00 79.62 108 LYS A C 1
ATOM 875 O O . LYS A 1 108 ? -20.215 -1.705 11.502 1.00 79.62 108 LYS A O 1
ATOM 880 N N . ILE A 1 109 ? -18.174 -1.477 10.581 1.00 79.38 109 ILE A N 1
ATOM 881 C CA . ILE A 1 109 ? -17.459 -1.954 11.771 1.00 79.38 109 ILE A CA 1
ATOM 882 C C . ILE A 1 109 ? -17.762 -1.048 12.955 1.00 79.38 109 ILE A C 1
ATOM 884 O O . ILE A 1 109 ? -18.122 -1.537 14.026 1.00 79.38 109 ILE A O 1
ATOM 888 N N . SER A 1 110 ? -17.666 0.265 12.792 1.00 74.12 110 SER A N 1
ATOM 889 C CA . SER A 1 110 ? -17.824 1.132 13.950 1.00 74.12 110 SER A CA 1
ATOM 890 C C . SER A 1 110 ? -19.279 1.439 14.318 1.00 74.12 110 SER A C 1
ATOM 892 O O . SER A 1 110 ? -19.534 1.726 15.487 1.00 74.12 110 SER A O 1
ATOM 894 N N . LYS A 1 111 ? -20.259 1.182 13.432 1.00 74.75 111 LYS A N 1
ATOM 895 C CA . LYS A 1 111 ? -21.659 0.952 13.846 1.00 74.75 111 LYS A CA 1
ATOM 896 C C . LYS A 1 111 ? -21.758 -0.226 14.824 1.00 74.75 111 LYS A C 1
ATOM 898 O O . LYS A 1 111 ? -22.403 -0.095 15.862 1.00 74.75 111 LYS A O 1
ATOM 903 N N . ASN A 1 112 ? -21.096 -1.350 14.542 1.00 78.12 112 ASN A N 1
ATOM 904 C CA . ASN A 1 112 ? -21.126 -2.520 15.432 1.00 78.12 112 ASN A CA 1
ATOM 905 C C . ASN A 1 112 ? -20.473 -2.224 16.789 1.00 78.12 112 ASN A C 1
ATOM 907 O O . ASN A 1 112 ? -21.023 -2.591 17.827 1.00 78.12 112 A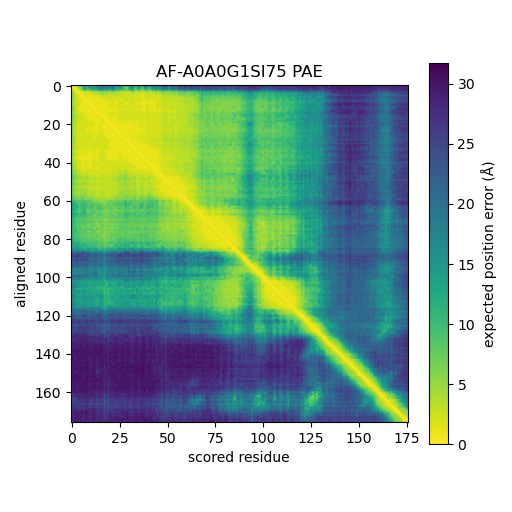SN A O 1
ATOM 911 N N . ILE A 1 113 ? -19.346 -1.502 16.797 1.00 75.44 113 ILE A N 1
ATOM 912 C CA . ILE A 1 113 ? -18.707 -1.034 18.040 1.00 75.44 113 ILE A CA 1
ATOM 913 C C . ILE A 1 113 ? -19.685 -0.176 18.835 1.00 75.44 113 ILE A C 1
ATOM 915 O O . ILE A 1 113 ? -19.907 -0.412 20.021 1.00 75.44 113 ILE A O 1
ATOM 919 N N . TYR A 1 114 ? -20.308 0.797 18.176 1.00 70.94 114 TYR A N 1
ATOM 920 C CA . TYR A 1 114 ? -21.242 1.711 18.813 1.00 70.94 114 TYR A CA 1
ATOM 921 C C . TYR A 1 114 ? -22.434 0.988 19.449 1.00 70.94 114 TYR A C 1
ATOM 923 O O . TYR A 1 114 ? -22.792 1.294 20.589 1.00 70.94 114 TYR A O 1
ATOM 931 N N . LEU A 1 115 ? -23.014 0.010 18.744 1.00 75.06 115 LEU A N 1
ATOM 932 C CA . LEU A 1 115 ? -24.101 -0.826 19.257 1.00 75.06 115 LEU A CA 1
ATOM 933 C C . LEU A 1 115 ? -23.642 -1.679 20.445 1.00 75.06 115 LEU A C 1
ATOM 935 O O . LEU A 1 115 ? -24.355 -1.766 21.441 1.00 75.06 115 LEU A O 1
ATOM 939 N N . SER A 1 116 ? -22.423 -2.227 20.403 1.00 71.06 116 SER A N 1
ATOM 940 C CA . SER A 1 116 ? -21.860 -2.976 21.535 1.00 71.06 116 SER A CA 1
ATOM 941 C C . SER A 1 116 ? -21.675 -2.108 22.789 1.00 71.06 116 SER A C 1
ATOM 943 O O . SER A 1 116 ? -21.849 -2.582 23.912 1.00 71.06 116 SER A O 1
ATOM 945 N N . CYS A 1 117 ? -21.413 -0.811 22.600 1.00 66.38 117 CYS A N 1
ATOM 946 C CA . CYS A 1 117 ? -21.256 0.169 23.671 1.00 66.38 117 CYS A CA 1
ATOM 947 C C . CYS A 1 117 ? -22.584 0.783 24.150 1.00 66.38 117 CYS A C 1
ATOM 949 O O . CYS A 1 117 ? -22.575 1.549 25.111 1.00 66.38 117 CYS A O 1
ATOM 951 N N . ALA A 1 118 ? -23.729 0.497 23.517 1.00 63.34 118 ALA A N 1
ATOM 952 C CA . ALA A 1 118 ? -25.022 1.080 23.898 1.00 63.34 118 ALA A CA 1
ATOM 953 C C . ALA A 1 118 ? -25.498 0.669 25.307 1.00 63.34 118 ALA A C 1
ATOM 955 O O . ALA A 1 118 ? -26.364 1.328 25.872 1.00 63.34 118 ALA A O 1
ATOM 956 N N . LYS A 1 119 ? -24.884 -0.360 25.910 1.00 62.59 119 LYS A N 1
ATOM 957 C CA . LYS A 1 119 ? -25.091 -0.739 27.320 1.00 62.59 119 LYS A CA 1
ATOM 958 C C . LYS A 1 119 ? -24.604 0.323 28.312 1.00 62.59 119 LYS A C 1
ATOM 960 O O . LYS A 1 119 ? -25.047 0.349 29.455 1.00 62.59 119 LYS A O 1
ATOM 965 N N . TYR A 1 120 ? -23.695 1.197 27.891 1.00 63.19 120 TYR A N 1
ATOM 966 C CA . TYR A 1 120 ? -23.211 2.304 28.703 1.00 63.19 120 TYR A CA 1
ATOM 967 C C . TYR A 1 120 ? -24.091 3.522 28.402 1.00 63.19 120 TYR A C 1
ATOM 969 O O . TYR A 1 120 ? -24.174 3.927 27.241 1.00 63.19 120 TYR A O 1
ATOM 977 N N . LYS A 1 121 ? -24.766 4.077 29.426 1.00 53.53 121 LYS A N 1
ATOM 978 C CA . LYS A 1 121 ? -25.659 5.260 29.368 1.00 53.53 121 LYS A CA 1
ATOM 979 C C . LYS A 1 121 ? -24.913 6.526 28.917 1.00 53.53 121 LYS A C 1
ATOM 981 O O . LYS A 1 121 ? -24.690 7.457 29.685 1.00 53.53 121 LYS A O 1
ATOM 986 N N . ILE A 1 122 ? -24.489 6.542 27.667 1.00 55.09 122 ILE A N 1
ATOM 987 C CA . ILE A 1 122 ? -23.907 7.689 26.991 1.00 55.09 122 ILE A CA 1
ATOM 988 C C . ILE A 1 122 ? -25.076 8.343 26.254 1.00 55.09 122 ILE A C 1
ATOM 990 O O . ILE A 1 122 ? -25.734 7.680 25.450 1.00 55.09 122 ILE A O 1
ATOM 994 N N . THR A 1 123 ? -25.357 9.610 26.551 1.00 44.25 123 THR A N 1
ATOM 995 C CA . THR A 1 123 ? -26.345 10.434 25.838 1.00 44.25 123 THR A CA 1
ATOM 996 C C . THR A 1 123 ? -25.772 10.816 24.478 1.00 44.25 123 THR A C 1
ATOM 998 O O . THR A 1 123 ? -24.605 11.201 24.392 1.00 44.25 123 THR A O 1
ATOM 1001 N N . LYS A 1 124 ? -26.539 10.643 23.396 1.00 51.50 124 LYS A N 1
ATOM 1002 C CA . LYS A 1 124 ? -25.989 10.705 22.033 1.00 51.50 124 LYS A CA 1
ATOM 1003 C C . LYS A 1 124 ? -26.943 11.414 21.083 1.00 51.50 124 LYS A C 1
ATOM 1005 O O . LYS A 1 124 ? -28.141 11.155 21.104 1.00 51.50 124 LYS A O 1
ATOM 1010 N N . PHE A 1 125 ? -26.374 12.241 20.211 1.00 43.28 125 PHE A N 1
ATOM 1011 C CA . PHE A 1 125 ? -27.067 12.870 19.092 1.00 43.28 125 PHE A CA 1
ATOM 1012 C C . PHE A 1 125 ? -26.428 12.389 17.793 1.00 43.28 125 PHE A C 1
ATOM 1014 O O . PHE A 1 125 ? -25.208 12.429 17.642 1.00 43.28 125 PHE A O 1
ATOM 1021 N N . ILE A 1 126 ? -27.257 11.914 16.867 1.00 46.38 126 ILE A N 1
ATOM 1022 C CA . ILE A 1 126 ? -26.855 11.577 15.503 1.00 46.38 126 ILE A CA 1
ATOM 1023 C C . ILE A 1 126 ? -27.404 12.684 14.610 1.00 46.38 126 ILE A C 1
ATOM 1025 O O . ILE A 1 126 ? -28.612 12.893 14.566 1.00 46.38 126 ILE A O 1
ATOM 1029 N N . ILE A 1 127 ? -26.523 13.386 13.899 1.00 48.78 127 ILE A N 1
ATOM 1030 C CA . ILE A 1 127 ? -26.917 14.380 12.897 1.00 48.78 127 ILE A CA 1
ATOM 1031 C C . ILE A 1 127 ? -26.445 13.873 11.541 1.00 48.78 127 ILE A C 1
ATOM 1033 O O . ILE A 1 127 ? -25.244 13.838 11.287 1.00 48.78 127 ILE A O 1
ATOM 1037 N N . THR A 1 128 ? -27.383 13.488 10.680 1.00 45.34 128 THR A N 1
ATOM 1038 C CA . THR A 1 128 ? -27.118 13.118 9.285 1.00 45.34 128 THR A CA 1
ATOM 1039 C C . THR A 1 128 ? -27.364 14.318 8.372 1.00 45.34 128 THR A C 1
ATOM 1041 O O . THR A 1 128 ? -28.392 14.979 8.496 1.00 45.34 128 THR A O 1
ATOM 1044 N N . PHE A 1 129 ? -26.466 14.587 7.421 1.00 45.66 129 PHE A N 1
ATOM 1045 C CA . PHE A 1 129 ? -26.639 15.653 6.425 1.00 45.66 129 PHE A CA 1
ATOM 1046 C C . PHE A 1 129 ? -26.917 15.055 5.044 1.00 45.66 129 PHE A C 1
ATOM 1048 O O . PHE A 1 129 ? -26.143 14.228 4.568 1.00 45.66 129 PHE A O 1
ATOM 1055 N N . LYS A 1 130 ? -27.986 15.501 4.373 1.00 42.19 130 LYS A N 1
ATOM 1056 C CA . LYS A 1 130 ? -28.272 15.123 2.982 1.00 42.19 130 LYS A CA 1
ATOM 1057 C C . LYS A 1 130 ? -27.478 16.038 2.047 1.00 42.19 130 LYS A C 1
ATOM 1059 O O . LYS A 1 130 ? -27.717 17.243 1.997 1.00 42.19 130 LYS A O 1
ATOM 1064 N N . HIS A 1 131 ? -26.513 15.481 1.319 1.00 43.28 131 HIS A N 1
ATOM 1065 C CA . HIS A 1 131 ? -25.660 16.249 0.411 1.00 43.28 131 HIS A CA 1
ATOM 1066 C C . HIS A 1 131 ? -26.367 16.497 -0.932 1.00 43.28 131 HIS A C 1
ATOM 1068 O O . HIS A 1 131 ? -25.972 15.946 -1.951 1.00 43.28 131 HIS A O 1
ATOM 1074 N N . SER A 1 132 ? -27.422 17.316 -0.953 1.00 43.22 132 SER A N 1
ATOM 1075 C CA . SER A 1 132 ? -27.929 17.853 -2.229 1.00 43.22 132 SER A CA 1
ATOM 1076 C C . SER A 1 132 ? -28.574 19.238 -2.191 1.00 43.22 132 SER A C 1
ATOM 1078 O O . SER A 1 132 ? -28.764 19.793 -3.265 1.00 43.22 132 SER A O 1
ATOM 1080 N N . ARG A 1 133 ? -28.829 19.869 -1.034 1.00 39.59 133 ARG A N 1
ATOM 1081 C CA . ARG A 1 133 ? -29.192 21.302 -0.961 1.00 39.59 133 ARG A CA 1
ATOM 1082 C C . ARG A 1 133 ? -28.748 21.898 0.375 1.00 39.59 133 ARG A C 1
ATOM 1084 O O . ARG A 1 133 ? -29.393 21.668 1.392 1.00 39.59 133 ARG A O 1
ATOM 1091 N N . ILE A 1 134 ? -27.662 22.676 0.388 1.00 40.81 134 ILE A N 1
ATOM 1092 C CA . ILE A 1 134 ? -27.439 23.649 1.468 1.00 40.81 134 ILE A CA 1
ATOM 1093 C C . ILE A 1 134 ? -28.336 24.844 1.136 1.00 40.81 134 ILE A C 1
ATOM 1095 O O . ILE A 1 134 ? -27.894 25.831 0.564 1.00 40.81 134 ILE A O 1
ATOM 1099 N N . THR A 1 135 ? -29.628 24.721 1.430 1.00 35.59 135 THR A N 1
ATOM 1100 C CA . THR A 1 135 ? -30.476 25.892 1.650 1.00 35.59 135 THR A CA 1
ATOM 1101 C C . THR A 1 135 ? -30.331 26.263 3.113 1.00 35.59 135 THR A C 1
ATOM 1103 O O . THR A 1 135 ? -30.693 25.492 4.002 1.00 35.59 135 THR A O 1
ATOM 1106 N N . THR A 1 136 ? -29.739 27.426 3.345 1.00 46.97 136 THR A N 1
ATOM 1107 C CA . THR A 1 136 ? -29.660 28.120 4.626 1.00 46.97 136 THR A CA 1
ATOM 1108 C C . THR A 1 136 ? -31.026 28.084 5.313 1.00 46.97 136 THR A C 1
ATOM 1110 O O . THR A 1 136 ? -31.976 28.683 4.819 1.00 46.97 136 THR A O 1
ATOM 1113 N N . LEU A 1 137 ? -31.146 27.383 6.443 1.00 35.56 137 LEU A N 1
ATOM 1114 C CA . LEU A 1 137 ? -32.355 27.397 7.266 1.00 35.56 137 LEU A CA 1
ATOM 1115 C C . LEU A 1 137 ? -32.013 27.882 8.674 1.00 35.56 137 LEU A C 1
ATOM 1117 O O . LEU A 1 137 ? -31.511 27.149 9.519 1.00 35.56 137 LEU A O 1
ATOM 1121 N N . ALA A 1 138 ? -32.261 29.184 8.816 1.00 32.97 138 ALA A N 1
ATOM 1122 C CA . ALA A 1 138 ? -32.884 29.876 9.934 1.00 32.97 138 ALA A CA 1
ATOM 1123 C C . ALA A 1 138 ? -32.385 29.595 11.360 1.00 32.97 138 ALA A C 1
ATOM 1125 O O . ALA A 1 138 ? -32.656 28.564 11.970 1.00 32.97 138 ALA A O 1
ATOM 1126 N N . LYS A 1 139 ? -31.844 30.662 11.963 1.00 42.22 139 LYS A N 1
ATOM 1127 C CA . LYS A 1 139 ? -32.098 30.986 13.370 1.00 42.22 139 LYS A CA 1
ATOM 1128 C C . LYS A 1 139 ? -33.606 30.841 13.656 1.00 42.22 139 LYS A C 1
ATOM 1130 O O . LYS A 1 139 ? -34.400 31.652 13.194 1.00 42.22 139 LYS A O 1
ATOM 1135 N N . ARG A 1 140 ? -33.988 29.838 14.438 1.00 34.25 140 ARG A N 1
ATOM 1136 C CA . ARG A 1 140 ? -35.169 29.840 15.316 1.00 34.25 140 ARG A CA 1
ATOM 1137 C C . ARG A 1 140 ? -34.628 29.316 16.643 1.00 34.25 140 ARG A C 1
ATOM 1139 O O . ARG A 1 140 ? -34.062 28.234 16.677 1.00 34.25 140 ARG A O 1
ATOM 1146 N N . GLY A 1 141 ? -34.475 30.162 17.652 1.00 33.72 141 GLY A N 1
ATOM 1147 C CA . GLY A 1 141 ? -35.590 30.662 18.451 1.00 33.72 141 GLY A CA 1
ATOM 1148 C C . GLY A 1 141 ? -35.653 29.771 19.691 1.00 33.72 141 GLY A C 1
ATOM 1149 O O . GLY A 1 141 ? -35.711 28.554 19.554 1.00 33.72 141 GLY A O 1
ATOM 1150 N N . ALA A 1 142 ? -35.513 30.370 20.871 1.00 40.12 142 ALA A N 1
ATOM 1151 C CA . ALA A 1 142 ? -35.481 29.690 22.160 1.00 40.12 142 ALA A CA 1
ATOM 1152 C C . ALA A 1 142 ? -36.595 28.634 22.288 1.00 40.12 142 ALA A C 1
ATOM 1154 O O . ALA A 1 142 ? -37.766 28.946 22.088 1.00 40.12 142 ALA A O 1
ATOM 1155 N N . PHE A 1 143 ? -36.230 27.402 22.643 1.00 34.44 143 PHE A N 1
ATOM 1156 C CA . PHE A 1 143 ? -37.181 26.390 23.095 1.00 34.44 143 PHE A CA 1
ATOM 1157 C C . PHE A 1 143 ? -37.168 26.372 24.622 1.00 34.44 143 PHE A C 1
ATOM 1159 O O . PHE A 1 143 ? -36.176 25.980 25.237 1.00 34.44 143 PHE A O 1
ATOM 1166 N N . GLY A 1 144 ? -38.269 26.841 25.210 1.00 37.66 144 GLY A N 1
ATOM 1167 C CA . GLY A 1 144 ? -38.597 26.602 26.609 1.00 37.66 144 GLY A CA 1
ATOM 1168 C C . GLY A 1 144 ? -38.965 25.129 26.850 1.00 37.66 144 GLY A C 1
ATOM 1169 O O . GLY A 1 144 ? -39.289 24.402 25.905 1.00 37.66 144 GLY A O 1
ATOM 1170 N N . PRO A 1 145 ? -38.903 24.667 28.106 1.00 35.38 145 PRO A N 1
ATOM 1171 C CA . PRO A 1 145 ? -39.203 23.292 28.461 1.00 35.38 145 PRO A CA 1
ATOM 1172 C C . PRO A 1 145 ? -40.721 23.132 28.497 1.00 35.38 145 PRO A C 1
ATOM 1174 O O . PRO A 1 145 ? -41.348 23.675 29.394 1.00 35.38 145 PRO A O 1
ATOM 1177 N N . ASN A 1 146 ? -41.304 22.482 27.487 1.00 45.22 146 ASN A N 1
ATOM 1178 C CA . ASN A 1 146 ? -42.540 21.682 27.543 1.00 45.22 146 ASN A CA 1
ATOM 1179 C C . ASN A 1 146 ? -43.115 21.517 26.129 1.00 45.22 146 ASN A C 1
ATOM 1181 O O . ASN A 1 146 ? -43.823 22.380 25.621 1.00 45.22 146 ASN A O 1
ATOM 1185 N N . SER A 1 147 ? -42.824 20.388 25.486 1.00 32.81 147 SER A N 1
ATOM 1186 C CA . SER A 1 147 ? -43.774 19.718 24.585 1.00 32.81 147 SER A CA 1
ATOM 1187 C C . SER A 1 147 ? -43.223 18.352 24.182 1.00 32.81 147 SER A C 1
ATOM 1189 O O . SER A 1 147 ? -42.329 18.214 23.351 1.00 32.81 147 SER A O 1
ATOM 1191 N N . CYS A 1 148 ? -43.777 17.322 24.819 1.00 33.78 148 CYS A N 1
ATOM 1192 C CA . CYS A 1 148 ? -43.834 15.982 24.259 1.00 33.78 148 CYS A CA 1
ATOM 1193 C C . CYS A 1 148 ? -44.768 15.992 23.044 1.00 33.78 148 CYS A C 1
ATOM 1195 O O . CYS A 1 148 ? -45.848 16.567 23.132 1.00 33.78 148 CYS A O 1
ATOM 1197 N N . GLN A 1 149 ? -44.376 15.315 21.965 1.00 31.61 149 GLN A N 1
ATOM 1198 C CA . GLN A 1 149 ? -45.118 14.220 21.317 1.00 31.61 149 GLN A CA 1
ATOM 1199 C C . GLN A 1 149 ? -44.475 13.917 19.957 1.00 31.61 149 GLN A C 1
ATOM 1201 O O . GLN A 1 149 ? -44.431 14.749 19.057 1.00 31.61 149 GLN A O 1
ATOM 1206 N N . SER A 1 150 ? -43.949 12.702 19.825 1.00 37.56 150 SER A N 1
ATOM 1207 C CA . SER A 1 150 ? -43.516 12.109 18.562 1.00 37.56 150 SER A CA 1
ATOM 1208 C C . SER A 1 150 ? -44.611 11.185 18.039 1.00 37.56 150 SER A C 1
ATOM 1210 O O . SER A 1 150 ? -45.071 10.324 18.790 1.00 37.56 150 SER A O 1
ATOM 1212 N N . THR A 1 151 ? -44.941 11.275 16.754 1.00 31.08 151 THR A N 1
ATOM 1213 C CA . THR A 1 151 ? -45.547 10.165 16.004 1.00 31.08 151 THR A CA 1
ATOM 1214 C C . THR A 1 151 ? -44.587 9.695 14.905 1.00 31.08 151 THR A C 1
ATOM 1216 O O . THR A 1 151 ? -43.737 10.472 14.457 1.00 31.08 151 THR A O 1
ATOM 1219 N N . PRO A 1 152 ? -44.640 8.404 14.522 1.00 42.06 152 PRO A N 1
ATOM 1220 C CA . PRO A 1 152 ? -43.636 7.785 13.674 1.00 42.06 152 PRO A CA 1
ATOM 1221 C C . PRO A 1 152 ? -43.998 7.953 12.199 1.00 42.06 152 PRO A C 1
ATOM 1223 O O . PRO A 1 152 ? -45.142 7.761 11.794 1.00 42.06 152 PRO A O 1
ATOM 1226 N N . THR A 1 153 ? -43.008 8.247 11.367 1.00 30.28 153 THR A N 1
ATOM 1227 C CA . THR A 1 153 ? -43.1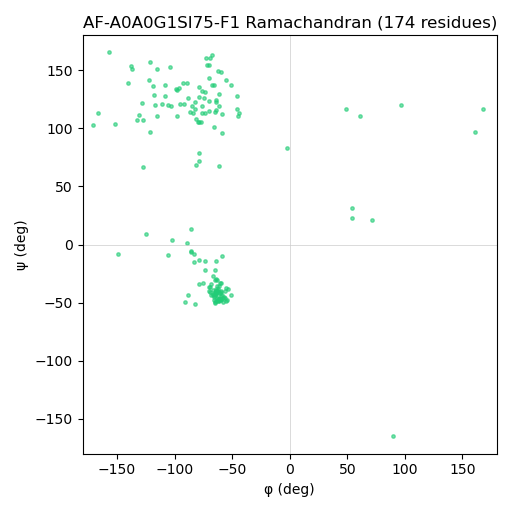29 8.037 9.924 1.00 30.28 153 THR A CA 1
ATOM 1228 C C . THR A 1 153 ? -41.932 7.217 9.477 1.00 30.28 153 THR A C 1
ATOM 1230 O O . THR A 1 153 ? -40.795 7.692 9.474 1.00 30.28 153 THR A O 1
ATOM 1233 N N . GLU A 1 154 ? -42.201 5.949 9.170 1.00 39.66 154 GLU A N 1
ATOM 1234 C CA . GLU A 1 154 ? -41.354 5.123 8.315 1.00 39.66 154 GLU A CA 1
ATOM 1235 C C . GLU A 1 154 ? -41.068 5.861 7.012 1.00 39.66 154 GLU A C 1
ATOM 1237 O O . GLU A 1 154 ? -41.989 6.413 6.430 1.00 39.66 154 GLU A O 1
ATOM 1242 N N . LEU A 1 155 ? -39.823 5.808 6.537 1.00 26.12 155 LEU A N 1
ATOM 1243 C CA . LEU A 1 155 ? -39.479 5.659 5.121 1.00 26.12 155 LEU A CA 1
ATOM 1244 C C . LEU A 1 155 ? -37.985 5.299 5.030 1.00 26.12 155 LEU A C 1
ATOM 1246 O O . LEU A 1 155 ? -37.107 6.100 5.357 1.00 26.12 155 LEU A O 1
ATOM 1250 N N . ILE A 1 156 ? -37.697 4.080 4.570 1.00 38.47 156 ILE A N 1
ATOM 1251 C CA . ILE A 1 156 ? -36.365 3.663 4.112 1.00 38.47 156 ILE A CA 1
ATOM 1252 C C . ILE A 1 156 ? -36.175 4.227 2.697 1.00 38.47 156 ILE A C 1
ATOM 1254 O O . ILE A 1 156 ? -37.000 3.967 1.823 1.00 38.47 156 ILE A O 1
ATOM 1258 N N . PRO A 1 157 ? -35.084 4.966 2.436 1.00 29.64 157 PRO A N 1
ATOM 1259 C CA . PRO A 1 157 ? -34.256 4.568 1.302 1.00 29.64 157 PRO A CA 1
ATOM 1260 C C . PRO A 1 157 ? -32.752 4.619 1.599 1.00 29.64 157 PRO A C 1
ATOM 1262 O O . PRO A 1 157 ? -32.241 5.390 2.412 1.00 29.64 157 PRO A O 1
ATOM 1265 N N . VAL A 1 158 ? -32.053 3.737 0.895 1.00 44.22 158 VAL A N 1
ATOM 1266 C CA . VAL A 1 158 ? -30.635 3.411 1.018 1.00 44.22 158 VAL A CA 1
ATOM 1267 C C . VAL A 1 158 ? -29.754 4.503 0.383 1.00 44.22 158 VAL A C 1
ATOM 1269 O O . VAL A 1 158 ? -29.971 4.893 -0.756 1.00 44.22 158 VAL A O 1
ATOM 1272 N N . ASN A 1 159 ? -28.733 4.919 1.142 1.00 50.97 159 ASN A N 1
ATOM 1273 C CA . ASN A 1 159 ? -27.503 5.664 0.805 1.00 50.97 159 ASN A CA 1
ATOM 1274 C C . ASN A 1 159 ? -27.608 7.088 0.196 1.00 50.97 159 ASN A C 1
ATOM 1276 O O . ASN A 1 159 ? -27.913 7.267 -0.981 1.00 50.97 159 ASN A O 1
ATOM 1280 N N . PRO A 1 160 ? -27.205 8.115 0.974 1.00 39.06 160 PRO A N 1
ATOM 1281 C CA . PRO A 1 160 ? -26.030 8.897 0.565 1.00 39.06 160 PRO A CA 1
ATOM 1282 C C . PRO A 1 160 ? -25.083 9.234 1.735 1.00 39.06 160 PRO A C 1
ATOM 1284 O O . PRO A 1 160 ? -25.511 9.339 2.882 1.00 39.06 160 PRO A O 1
ATOM 1287 N N . SER A 1 161 ? -23.799 9.438 1.413 1.00 39.94 161 SER A N 1
ATOM 1288 C CA . SER A 1 161 ? -22.686 9.967 2.228 1.00 39.94 161 SER A CA 1
ATOM 1289 C C . SER A 1 161 ? -23.052 10.404 3.652 1.00 39.94 161 SER A C 1
ATOM 1291 O O . SER A 1 161 ? -23.274 11.586 3.930 1.00 39.94 161 SER A O 1
ATOM 1293 N N . ILE A 1 162 ? -23.104 9.440 4.570 1.00 37.16 162 ILE A N 1
ATOM 1294 C CA . ILE A 1 162 ? -23.512 9.687 5.950 1.00 37.16 162 ILE A CA 1
ATOM 1295 C C . ILE A 1 162 ? -22.358 10.367 6.696 1.00 37.16 162 ILE A C 1
ATOM 1297 O O . ILE A 1 162 ? -21.309 9.767 6.920 1.00 37.16 162 ILE A O 1
ATOM 1301 N N . ARG A 1 163 ? -22.551 11.627 7.097 1.00 40.31 163 ARG A N 1
ATOM 1302 C CA . ARG A 1 163 ? -21.657 12.327 8.032 1.00 40.31 163 ARG A CA 1
ATOM 1303 C C . ARG A 1 163 ? -22.163 12.158 9.455 1.00 40.31 163 ARG A C 1
ATOM 1305 O O . ARG A 1 163 ? -23.357 12.279 9.693 1.00 40.31 163 ARG A O 1
ATOM 1312 N N . TRP A 1 164 ? -21.236 11.939 10.381 1.00 39.41 164 TRP A N 1
ATOM 1313 C CA . TRP A 1 164 ? -21.512 11.761 11.804 1.00 39.41 164 TRP A CA 1
ATOM 1314 C C . TRP A 1 164 ? -20.804 12.863 12.598 1.00 39.41 164 TRP A C 1
ATOM 1316 O O . TRP A 1 164 ? -19.648 13.187 12.321 1.00 39.41 164 TRP A O 1
ATOM 1326 N N . VAL A 1 165 ? -21.486 13.450 13.583 1.00 36.72 165 VAL A N 1
ATOM 1327 C CA . VAL A 1 165 ? -20.911 14.449 14.498 1.00 36.72 165 VAL A CA 1
ATOM 1328 C C . VAL A 1 165 ? -21.209 14.013 15.927 1.00 36.72 165 VAL A C 1
ATOM 1330 O O . VAL A 1 165 ? -22.371 13.859 16.284 1.00 36.72 165 VAL A O 1
ATOM 1333 N N . MET A 1 166 ? -20.168 13.822 16.741 1.00 32.81 166 MET A N 1
ATOM 1334 C CA . MET A 1 166 ? -20.303 13.633 18.188 1.00 32.81 166 MET A CA 1
ATOM 1335 C C . MET A 1 166 ? -20.043 14.955 18.909 1.00 32.81 166 MET A C 1
ATOM 1337 O O . MET A 1 166 ? -19.040 15.617 18.642 1.00 32.81 166 MET A O 1
ATOM 1341 N N . VAL A 1 167 ? -20.919 15.311 19.849 1.00 35.22 167 VAL A N 1
ATOM 1342 C CA . VAL A 1 167 ? -20.736 16.450 20.758 1.00 35.22 167 VAL A CA 1
ATOM 1343 C C . VAL A 1 167 ? -20.672 15.905 22.188 1.00 35.22 167 VAL A C 1
ATOM 1345 O O . VAL A 1 167 ? -21.633 15.264 22.617 1.00 35.22 167 VAL A O 1
ATOM 1348 N N . PRO A 1 168 ? -19.575 16.113 22.938 1.00 28.50 168 PRO A N 1
ATOM 1349 C CA . PRO A 1 168 ? -19.543 15.775 24.352 1.00 28.50 168 PRO A CA 1
ATOM 1350 C C . PRO A 1 168 ? -20.442 16.745 25.125 1.00 28.50 168 PRO A C 1
ATOM 1352 O O . PRO A 1 168 ? -20.233 17.957 25.081 1.00 28.50 168 PRO A O 1
ATOM 1355 N N . THR A 1 169 ? -21.422 16.233 25.866 1.00 37.12 169 THR A N 1
ATOM 1356 C CA . THR A 1 169 ? -22.154 17.034 26.854 1.00 37.12 169 THR A CA 1
ATOM 1357 C C . THR A 1 169 ? -21.350 17.085 28.149 1.00 37.12 169 THR A C 1
ATOM 1359 O O . THR A 1 169 ? -21.069 16.038 28.737 1.00 37.12 169 THR A O 1
ATOM 1362 N N . ARG A 1 170 ? -21.005 18.288 28.629 1.00 36.09 170 ARG A N 1
ATOM 1363 C CA . ARG A 1 170 ? -20.609 18.465 30.033 1.00 36.09 170 ARG A CA 1
ATOM 1364 C C . ARG A 1 170 ? -21.810 18.066 30.889 1.00 36.09 170 ARG A C 1
ATOM 1366 O O . ARG A 1 170 ? -22.861 18.688 30.777 1.00 36.09 170 ARG A O 1
ATOM 1373 N N . LYS A 1 171 ? -21.666 17.049 31.741 1.00 37.34 171 LYS A N 1
ATOM 1374 C CA . LYS A 1 171 ? -22.526 16.963 32.922 1.00 37.34 171 LYS A CA 1
ATOM 1375 C C . LYS A 1 171 ? -22.166 18.168 33.785 1.00 37.34 171 LYS A C 1
ATOM 1377 O O . LYS A 1 171 ? -21.027 18.267 34.235 1.00 37.34 171 LYS A O 1
ATOM 1382 N N . SER A 1 172 ? -23.098 19.094 33.960 1.00 39.34 172 SER A N 1
ATOM 1383 C CA . SER A 1 172 ? -23.062 20.003 35.098 1.00 39.34 172 SER A CA 1
ATOM 1384 C C . SER A 1 172 ? -23.098 19.131 36.351 1.00 39.34 172 SER A C 1
ATOM 1386 O O . SER A 1 172 ? -24.074 18.418 36.583 1.00 39.34 172 SER A O 1
ATOM 1388 N N . ALA A 1 173 ? -22.001 19.121 37.102 1.00 38.25 173 ALA A N 1
ATOM 1389 C CA . ALA A 1 173 ? -22.029 18.689 38.485 1.00 38.25 173 ALA A CA 1
ATOM 1390 C C . ALA A 1 173 ? -22.883 19.719 39.233 1.00 38.25 173 ALA A C 1
ATOM 1392 O O . ALA A 1 173 ? -22.435 20.839 39.462 1.00 38.25 173 ALA A O 1
ATOM 1393 N N . LEU A 1 174 ? -24.138 19.372 39.508 1.00 36.12 174 LEU A N 1
ATOM 1394 C CA . LEU A 1 174 ? -24.866 19.982 40.609 1.00 36.12 174 LEU A CA 1
ATOM 1395 C C . LEU A 1 174 ? -24.364 19.252 41.854 1.00 36.12 174 LEU A C 1
ATOM 1397 O O . LEU A 1 174 ? -24.607 18.057 42.013 1.00 36.12 174 LEU A O 1
ATOM 1401 N N . LEU A 1 175 ? -23.527 19.955 42.614 1.00 37.75 175 LEU A N 1
ATOM 1402 C CA . LEU A 1 175 ? -23.248 19.659 44.010 1.00 37.75 175 LEU A CA 1
ATOM 1403 C C . LEU A 1 175 ? -24.500 20.087 44.784 1.00 37.75 175 LEU A C 1
ATOM 1405 O O . LEU A 1 175 ? -24.816 21.276 44.800 1.00 37.75 175 LEU A O 1
ATOM 1409 N N . GLU A 1 176 ? -25.200 19.114 45.354 1.00 43.78 176 GLU A N 1
ATOM 1410 C CA . GLU A 1 176 ? -25.951 19.267 46.604 1.00 43.78 176 GLU A CA 1
ATOM 1411 C C . GLU A 1 176 ? -25.193 18.486 47.678 1.00 43.78 176 GLU A C 1
ATOM 1413 O O . GLU A 1 176 ? -24.666 17.396 47.336 1.00 43.78 176 GLU A O 1
#

pLDDT: mean 70.05, std 23.84, range [26.12, 98.0]

Mean predicted aligned error: 15.41 Å

Foldseek 3Di:
DQDQDDPVNLCCVCPVVVDDLVVVCVVSVHDSVSSVVVCVVSVPDDDDPVVNVVCVVPVVPDPDDDDPD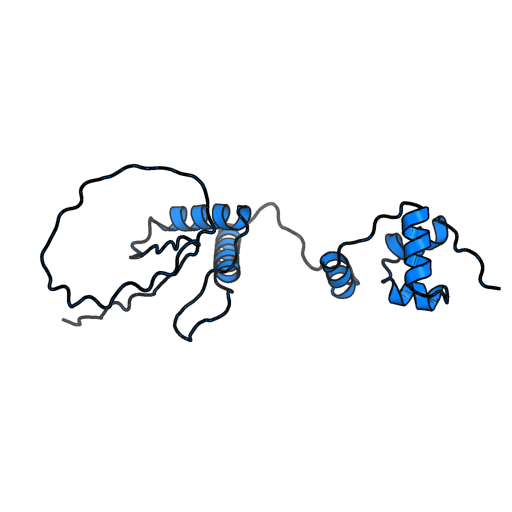DDPVRVVVVLVVLVVVQQPDDCPDPQWRKRDDQDPVSVVVNVVVVVVCVVPPDDWDWDWDDPDDPPDDDDDDDDDDDDDDDDDDDDDDDDDRGIGITGDDDDPPPDD

Nearest PDB structures (foldseek):
  2ozu-assembly1_A  TM=4.532E-01  e=3.536E+00  Homo sapiens
  6j6h-assembly1_c  TM=2.616E-01  e=4.268E+00  Saccharomyces cerevisiae S288C
  8hnp-assembly1_B  TM=2.791E-01  e=6.620E+00  Thermococcus onnurineus NA1

Solvent-accessible surface area (backbone atoms only — not comparable to full-atom values): 11753 Å² total; per-residue (Å²): 135,86,75,82,80,51,68,65,58,53,43,45,46,45,68,74,67,57,48,52,63,69,53,48,19,62,74,70,71,42,59,53,69,57,52,50,51,50,32,60,73,64,67,53,80,80,75,52,73,69,56,54,53,48,47,69,77,31,78,93,45,81,93,70,82,88,73,89,77,70,52,79,68,51,49,52,47,52,53,50,52,50,51,49,63,40,43,69,23,75,66,84,46,104,83,39,53,30,40,62,73,78,52,67,68,59,52,53,53,52,52,52,52,52,60,71,49,59,84,51,95,69,86,84,67,86,53,76,56,75,94,82,67,94,69,90,77,73,96,73,75,90,82,76,96,81,79,91,84,87,81,90,76,90,78,90,80,86,86,72,77,73,40,54,47,68,74,89,77,80,78,78,81,78,83,128

Secondary structure (DSSP, 8-state):
-PPPPPHHHHHIIIIIS---HHHHHHHHT--HHHHHHHHHHTT-PPPPHHHHHHHHH-TTS-S----SS--HHHHHHHHHHHHHHHH-S--SBTTB-B-----HHHHHHHHHHHHHGGGS----------TT------------S--------------S----B--PPP------

Sequence (176 aa):
MKCVPSAQELTILYCDKKLSLSEMAYTTNLKIHKILYWMDKYGIKRRHKSEANYLKANPNGEPFKIKSKLTKREIKLKYLALGLYWGEGNKATNHKNRVTNSDPGVIKISKNIYLSCAKYKITKFIITFKHSRITTLAKRGAFGPNSCQSTPTELIPVNPSIRWVMVPTRKSALLE